Protein AF-A0A8B3KK63-F1 (afdb_monomer_lite)

Sequence (141 aa):
MNHQKYQRELMMKEKINDTEPGIKQIEREIERGCDNAKKYFWLFVVFFAAGLIVRNVMHDFFSAGIDSWKADPELNNFRYMWNTLMYVIPIMLYALATGFLAAASLSPLCEIIFGGVRIFLLKRRMRRENTLREGSNNASH

InterPro domains:
  IPR016386 Plasmid mobilisation, TrbF [NF010306] (1-140)
  IPR016386 Plasmid mobilisation, TrbF [PF27688] (12-138)
  IPR016386 Plasmid mobilisation, TrbF [PIRSF003271] (12-139)

Foldseek 3Di:
DDPVVVVLVVVLVVLCVVCVVVLVVLVVQLVVLLVVLVVLLVLLVVLLVVLVVLLVVLVVVCVVCVVVLVVDPVSPVVNVVSVVCSPVVSVVSNVSSVVSNCSSVCSNVVSCVVSVVVVVVSVVVSVVVSVVVVVVVVVVD

Structure (mmCIF, N/CA/C/O backbone):
data_AF-A0A8B3KK63-F1
#
_entry.id   AF-A0A8B3KK63-F1
#
loop_
_atom_site.group_PDB
_atom_site.id
_atom_site.type_symbol
_atom_site.label_atom_id
_atom_site.label_alt_id
_atom_site.label_comp_id
_atom_site.label_asym_id
_atom_site.label_entity_id
_atom_site.label_seq_id
_atom_site.pdbx_PDB_ins_code
_atom_site.Cartn_x
_atom_site.Cartn_y
_atom_site.Cartn_z
_atom_site.occupancy
_atom_site.B_iso_or_equiv
_atom_site.auth_seq_id
_atom_site.auth_comp_id
_atom_site.auth_asym_id
_atom_site.auth_atom_id
_atom_site.pdbx_PDB_model_num
ATOM 1 N N . MET A 1 1 ? -42.255 -14.067 42.668 1.00 59.31 1 MET A N 1
ATOM 2 C CA . MET A 1 1 ? -41.165 -13.313 42.004 1.00 59.31 1 MET A CA 1
ATOM 3 C C . MET A 1 1 ? -41.297 -11.846 42.403 1.00 59.31 1 MET A C 1
ATOM 5 O O . MET A 1 1 ? -42.387 -11.315 42.263 1.00 59.31 1 MET A O 1
ATOM 9 N N . ASN A 1 2 ? -40.263 -11.222 42.981 1.00 80.62 2 ASN A N 1
ATOM 10 C CA . ASN A 1 2 ? -40.333 -9.833 43.469 1.00 80.62 2 ASN A CA 1
ATOM 11 C C . ASN A 1 2 ? -40.519 -8.859 42.284 1.00 80.62 2 ASN A C 1
ATOM 13 O O . ASN A 1 2 ? -39.753 -8.932 41.321 1.00 80.62 2 ASN A O 1
ATOM 17 N N . HIS A 1 3 ? -41.502 -7.955 42.355 1.00 76.31 3 HIS A N 1
ATOM 18 C CA . HIS A 1 3 ? -41.805 -6.958 41.317 1.00 76.31 3 HIS A CA 1
ATOM 19 C C . HIS A 1 3 ? -40.559 -6.153 40.907 1.00 76.31 3 HIS A C 1
ATOM 21 O O . HIS A 1 3 ? -40.310 -5.933 39.725 1.00 76.31 3 HIS A O 1
ATOM 27 N N . GLN A 1 4 ? -39.691 -5.828 41.867 1.00 74.56 4 GLN A N 1
ATOM 28 C CA . GLN A 1 4 ? -38.437 -5.119 41.601 1.00 74.56 4 GLN A CA 1
ATOM 29 C C . GLN A 1 4 ? -37.403 -5.929 40.809 1.00 74.56 4 GLN A C 1
ATOM 31 O O . GLN A 1 4 ? -36.563 -5.362 40.108 1.00 74.56 4 GLN A O 1
ATOM 36 N N . LYS A 1 5 ? -37.434 -7.260 40.919 1.00 75.88 5 LYS A N 1
ATOM 37 C CA . LYS A 1 5 ? -36.572 -8.140 40.122 1.00 75.88 5 LYS A CA 1
ATOM 38 C C . LYS A 1 5 ? -37.050 -8.174 38.668 1.00 75.88 5 LYS A C 1
ATOM 40 O O . LYS A 1 5 ? -36.234 -8.089 37.760 1.00 75.88 5 LYS A O 1
ATOM 45 N N . TYR A 1 6 ? -38.366 -8.199 38.462 1.00 81.62 6 TYR A N 1
ATOM 46 C CA . TYR A 1 6 ? -38.969 -8.178 37.129 1.00 81.62 6 TYR A CA 1
ATOM 47 C C . TYR A 1 6 ? -38.699 -6.860 36.384 1.00 81.62 6 TYR A C 1
ATOM 49 O O . TYR A 1 6 ? -38.270 -6.875 35.233 1.00 81.62 6 TYR A O 1
ATOM 57 N N . GLN A 1 7 ? -38.835 -5.718 37.070 1.00 77.75 7 GLN A N 1
ATOM 58 C CA .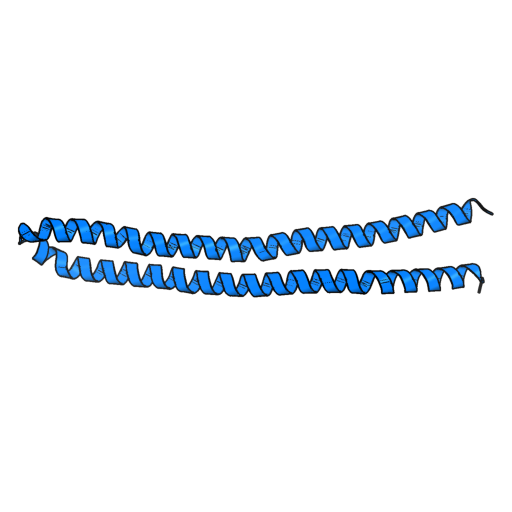 GLN A 1 7 ? -38.497 -4.405 36.502 1.00 77.75 7 GLN A CA 1
ATOM 59 C C . GLN A 1 7 ? -37.019 -4.313 36.081 1.00 77.75 7 GLN A C 1
ATOM 61 O O . GLN A 1 7 ? -36.693 -3.730 35.048 1.00 77.75 7 GLN A O 1
ATOM 66 N N . ARG A 1 8 ? -36.103 -4.930 36.84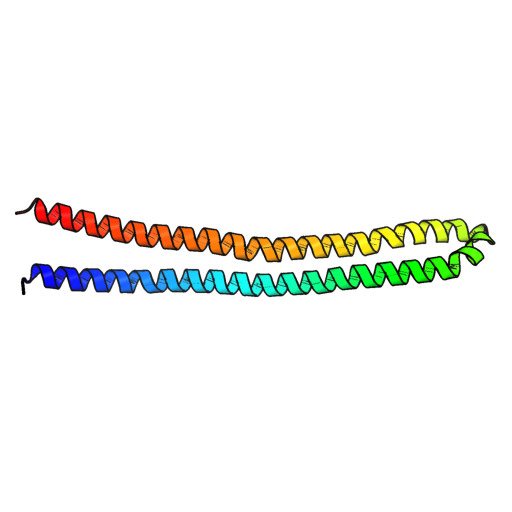3 1.00 76.00 8 ARG A N 1
ATOM 67 C CA . ARG A 1 8 ? -34.675 -4.987 36.489 1.00 76.00 8 ARG A CA 1
ATOM 68 C C . ARG A 1 8 ? -34.419 -5.756 35.197 1.00 76.00 8 ARG A C 1
ATOM 70 O O . ARG A 1 8 ? -33.658 -5.279 34.359 1.00 76.00 8 ARG A O 1
ATOM 77 N N . GLU A 1 9 ? -35.039 -6.921 35.037 1.00 81.06 9 GLU A N 1
ATOM 78 C CA . GLU A 1 9 ? -34.869 -7.746 33.836 1.00 81.06 9 GLU A CA 1
ATOM 79 C C . GLU A 1 9 ? -35.392 -7.040 32.577 1.00 81.06 9 GLU A C 1
ATOM 81 O O . GLU A 1 9 ? -34.731 -7.087 31.540 1.00 81.06 9 GLU A O 1
ATOM 86 N N . LEU A 1 10 ? -36.519 -6.327 32.674 1.00 83.31 10 LEU A N 1
ATOM 87 C CA . LEU A 1 10 ? -37.069 -5.532 31.570 1.00 83.31 10 LEU A CA 1
ATOM 88 C C . LEU A 1 10 ? -36.126 -4.405 31.136 1.00 83.31 10 LEU A C 1
ATOM 90 O O . LEU A 1 10 ? -35.765 -4.323 29.965 1.00 83.31 10 LEU A O 1
ATOM 94 N N . MET A 1 11 ? -35.651 -3.593 32.082 1.00 78.94 11 MET A N 1
ATOM 95 C CA . MET A 1 11 ? -34.766 -2.465 31.763 1.00 78.94 11 MET A CA 1
ATOM 96 C C . MET A 1 11 ? -33.390 -2.907 31.249 1.00 78.94 11 MET A C 1
ATOM 98 O O . MET A 1 11 ? -32.753 -2.194 30.476 1.00 78.94 11 MET A O 1
ATOM 102 N N . MET A 1 12 ? -32.902 -4.075 31.679 1.00 79.06 12 MET A N 1
ATOM 103 C CA . MET A 1 12 ? -31.650 -4.632 31.164 1.00 79.06 12 MET A CA 1
ATOM 104 C C . MET A 1 12 ? -31.816 -5.111 29.716 1.00 79.06 12 MET A C 1
ATOM 106 O O . MET A 1 12 ? -30.930 -4.873 28.897 1.00 79.06 12 MET A O 1
ATOM 110 N N . LYS A 1 13 ? -32.960 -5.728 29.388 1.00 80.56 13 LYS A N 1
ATOM 111 C CA . LYS A 1 13 ? -33.302 -6.120 28.013 1.00 80.56 13 LYS A CA 1
ATOM 112 C C . LYS A 1 13 ? -33.430 -4.910 27.089 1.00 80.56 13 LYS A C 1
ATOM 114 O O . LYS A 1 13 ? -32.879 -4.945 25.996 1.00 80.56 13 LYS A O 1
ATOM 119 N N . GLU A 1 14 ? -34.084 -3.841 27.538 1.00 79.44 14 GLU A N 1
ATOM 120 C CA . GLU A 1 14 ? -34.254 -2.601 26.768 1.00 79.44 14 GLU A CA 1
ATOM 121 C C . GLU A 1 14 ? -32.905 -1.952 26.414 1.00 79.44 14 GLU A C 1
ATOM 123 O O . GLU A 1 14 ? -32.632 -1.693 25.247 1.00 79.44 14 GLU A O 1
ATOM 128 N N . LYS A 1 15 ? -31.987 -1.820 27.383 1.00 75.62 15 LYS A N 1
ATOM 129 C CA . LYS A 1 15 ? -30.638 -1.274 27.133 1.00 75.62 15 LYS A CA 1
ATOM 130 C C . LYS A 1 15 ? -29.791 -2.092 26.167 1.00 75.62 15 LYS A C 1
ATOM 132 O O . LYS A 1 15 ? -29.007 -1.531 25.398 1.00 75.62 15 LYS A O 1
ATOM 137 N N . ILE A 1 16 ? -29.887 -3.419 26.256 1.00 79.12 16 ILE A N 1
ATOM 138 C CA . ILE A 1 16 ? -29.210 -4.313 25.314 1.00 79.12 16 ILE A CA 1
ATOM 139 C C . ILE A 1 16 ? -29.748 -4.043 23.907 1.00 79.12 16 ILE A C 1
ATOM 141 O O . ILE A 1 16 ? -28.945 -3.832 23.000 1.00 79.12 16 ILE A O 1
ATOM 145 N N . ASN A 1 17 ? -31.073 -3.948 23.769 1.00 79.50 17 ASN A N 1
ATOM 146 C CA . ASN A 1 17 ? -31.745 -3.639 22.509 1.00 79.50 17 ASN A CA 1
ATOM 147 C C . ASN A 1 17 ? -31.316 -2.279 21.932 1.00 79.50 17 ASN A C 1
ATOM 149 O O . ASN A 1 17 ? -31.079 -2.182 20.734 1.00 79.50 17 ASN A O 1
ATOM 153 N N . ASP A 1 18 ? -31.145 -1.255 22.774 1.00 81.19 18 ASP A N 1
ATOM 154 C CA . ASP A 1 18 ? -30.696 0.080 22.348 1.00 81.19 18 ASP A CA 1
ATOM 155 C C . ASP A 1 18 ? -29.217 0.122 21.936 1.00 81.19 18 ASP A C 1
ATOM 157 O O . ASP A 1 18 ? -28.818 0.908 21.075 1.00 81.19 18 ASP A O 1
ATOM 161 N N . THR A 1 19 ? -28.374 -0.723 22.535 1.00 78.94 19 THR A N 1
ATOM 162 C CA . THR A 1 19 ? -26.924 -0.730 22.259 1.00 78.94 19 THR A CA 1
ATOM 163 C C . THR A 1 19 ? -26.560 -1.626 21.068 1.00 78.94 19 THR A C 1
ATOM 165 O O . THR A 1 19 ? -25.579 -1.367 20.366 1.00 78.94 19 THR A O 1
ATOM 168 N N . GLU A 1 20 ? -27.354 -2.665 20.808 1.00 84.06 20 GLU A N 1
ATOM 169 C CA . GLU A 1 20 ? -27.203 -3.593 19.684 1.00 84.06 20 GLU A CA 1
ATOM 170 C C . GLU A 1 20 ? -27.093 -2.916 18.299 1.00 84.06 20 GLU A C 1
ATOM 172 O O . GLU A 1 20 ? -26.166 -3.260 17.557 1.00 84.06 20 GLU A O 1
ATOM 177 N N . PRO A 1 21 ? -27.936 -1.932 17.919 1.00 85.81 21 PRO A N 1
ATOM 178 C CA . PRO A 1 21 ? -27.805 -1.249 16.633 1.00 85.81 21 PRO A CA 1
ATOM 179 C C . PRO A 1 21 ? -26.486 -0.474 16.509 1.00 85.81 21 PRO A C 1
ATOM 181 O O . PRO A 1 21 ? -25.906 -0.443 15.424 1.00 85.81 21 PRO A O 1
ATOM 184 N N . GLY A 1 22 ? -25.967 0.086 17.608 1.00 83.00 22 GLY A N 1
ATOM 185 C CA . GLY A 1 22 ? -24.676 0.779 17.626 1.00 83.00 22 GLY A CA 1
ATOM 186 C C . GLY A 1 22 ? -23.486 -0.163 17.419 1.00 83.00 22 GLY A C 1
ATOM 187 O O . GLY A 1 22 ? -22.558 0.169 16.684 1.00 83.00 22 GLY A O 1
ATOM 188 N N . ILE A 1 23 ? -23.529 -1.364 18.006 1.00 83.94 23 ILE A N 1
ATOM 189 C CA . ILE A 1 23 ? -22.508 -2.403 17.781 1.00 83.94 23 ILE A CA 1
ATOM 190 C C . ILE A 1 23 ? -22.568 -2.899 16.331 1.00 83.94 23 ILE A C 1
ATOM 192 O O . ILE A 1 23 ? -21.540 -2.926 15.659 1.00 83.94 23 ILE A O 1
ATOM 196 N N . LYS A 1 24 ? -23.772 -3.183 15.813 1.00 87.31 24 LYS A N 1
ATOM 197 C CA . LYS A 1 24 ? -23.975 -3.588 14.411 1.00 87.31 24 LYS A CA 1
ATOM 198 C C . LYS A 1 24 ? -23.482 -2.535 13.418 1.00 87.31 24 LYS A C 1
ATOM 200 O O . LYS A 1 24 ? -23.001 -2.881 12.345 1.00 87.31 24 LYS A O 1
ATOM 205 N N . GLN A 1 25 ? -23.608 -1.247 13.739 1.00 86.75 25 GLN A N 1
ATOM 206 C CA . GLN A 1 25 ? -23.074 -0.183 12.892 1.00 86.75 25 GLN A CA 1
ATOM 207 C C . GLN A 1 25 ? -21.541 -0.206 12.847 1.00 86.75 25 GLN A C 1
ATOM 209 O O . GLN A 1 25 ? -20.977 -0.089 11.763 1.00 86.75 25 GLN A O 1
ATOM 214 N N . ILE A 1 26 ? -20.880 -0.397 13.992 1.00 85.06 26 ILE A N 1
ATOM 215 C CA . ILE A 1 26 ? -19.414 -0.494 14.069 1.00 85.06 26 ILE A CA 1
ATOM 216 C C . ILE A 1 26 ? -18.911 -1.725 13.304 1.00 85.06 26 ILE A C 1
ATOM 218 O O . ILE A 1 26 ? -17.932 -1.624 12.573 1.00 85.06 26 ILE A O 1
ATOM 222 N N . GLU A 1 27 ? -19.592 -2.868 13.414 1.00 85.75 27 GLU A N 1
ATOM 223 C CA . GLU A 1 27 ? -19.249 -4.072 12.641 1.00 85.75 27 GLU A CA 1
ATOM 224 C C . GLU A 1 27 ? -19.331 -3.823 11.130 1.00 85.75 27 GLU A C 1
ATOM 226 O O . GLU A 1 27 ? -18.401 -4.164 10.403 1.00 85.75 27 GLU A O 1
ATOM 231 N N . ARG A 1 28 ? -20.390 -3.150 10.657 1.00 87.06 28 ARG A N 1
ATOM 232 C CA . ARG A 1 28 ? -20.512 -2.764 9.239 1.00 87.06 28 ARG A CA 1
ATOM 233 C C . ARG A 1 28 ? -19.443 -1.768 8.798 1.00 87.06 28 ARG A C 1
ATOM 235 O O . ARG A 1 28 ? -19.048 -1.795 7.638 1.00 87.06 28 ARG A O 1
ATOM 242 N N . GLU A 1 29 ? -19.026 -0.849 9.671 1.00 85.81 29 GLU A N 1
ATOM 243 C CA . GLU A 1 29 ? -17.913 0.065 9.384 1.00 85.81 29 GLU A CA 1
ATOM 244 C C . GLU A 1 29 ? -16.634 -0.744 9.136 1.00 85.81 29 GLU A C 1
ATOM 246 O O . GLU A 1 29 ? -16.084 -0.637 8.045 1.00 85.81 29 GLU A O 1
ATOM 251 N N . ILE A 1 30 ? -16.277 -1.648 10.058 1.00 84.56 30 ILE A N 1
ATOM 252 C CA . ILE A 1 30 ? -15.106 -2.538 9.942 1.00 84.56 30 ILE A CA 1
ATOM 253 C C . ILE A 1 30 ? -15.164 -3.395 8.670 1.00 84.56 30 ILE A C 1
ATOM 255 O O . ILE A 1 30 ? -14.158 -3.569 7.979 1.00 84.56 30 ILE A O 1
ATOM 259 N N . GLU A 1 31 ? -16.332 -3.953 8.348 1.00 86.31 31 GLU A N 1
ATOM 260 C CA . GLU A 1 31 ? -16.517 -4.778 7.153 1.00 86.31 31 GLU A CA 1
ATOM 261 C C . GLU A 1 31 ? -16.272 -3.970 5.870 1.00 86.31 31 GLU A C 1
ATOM 263 O O . GLU A 1 31 ? -15.521 -4.406 4.994 1.00 86.31 31 GLU A O 1
ATOM 268 N N . ARG A 1 32 ? -16.801 -2.739 5.796 1.00 84.56 32 ARG A N 1
ATOM 269 C CA . ARG A 1 32 ? -16.536 -1.825 4.672 1.00 84.56 32 ARG A CA 1
ATOM 270 C C . ARG A 1 32 ? -15.059 -1.464 4.558 1.00 84.56 32 ARG A C 1
ATOM 272 O O . ARG A 1 32 ? -14.547 -1.413 3.437 1.00 84.56 32 ARG A O 1
ATOM 279 N N . GLY A 1 33 ? -14.366 -1.212 5.668 1.00 85.31 33 GLY A N 1
ATOM 280 C CA . GLY A 1 33 ? -12.927 -0.960 5.638 1.00 85.31 33 GLY A CA 1
ATOM 281 C C . GLY A 1 33 ? -12.135 -2.160 5.155 1.00 85.31 33 GLY A C 1
ATOM 282 O O . GLY A 1 33 ? -11.221 -2.002 4.348 1.00 85.31 33 GLY A O 1
ATOM 283 N N . CYS A 1 34 ? -12.519 -3.367 5.571 1.00 85.44 34 CYS A N 1
ATOM 284 C CA . CYS A 1 34 ? -11.896 -4.609 5.121 1.00 85.44 34 CYS A CA 1
ATOM 285 C C . CYS A 1 34 ? -12.111 -4.845 3.615 1.00 85.44 34 CYS A C 1
ATOM 287 O O . CYS A 1 34 ? -11.187 -5.238 2.898 1.00 85.44 34 CYS A O 1
ATOM 289 N N . ASP A 1 35 ? -13.292 -4.529 3.088 1.00 89.31 35 ASP A N 1
ATOM 290 C CA . ASP A 1 35 ? -13.550 -4.614 1.649 1.00 89.31 35 ASP A CA 1
ATOM 291 C C . ASP A 1 35 ? -12.791 -3.555 0.844 1.00 89.31 35 ASP A C 1
ATOM 293 O O . ASP A 1 35 ? -12.272 -3.844 -0.238 1.00 89.31 35 ASP A O 1
ATOM 297 N N . ASN A 1 36 ? -12.649 -2.341 1.375 1.00 88.12 36 ASN A N 1
ATOM 298 C CA . ASN A 1 36 ? -11.791 -1.325 0.769 1.00 88.12 36 ASN A CA 1
ATOM 299 C C . ASN A 1 36 ? -10.310 -1.728 0.824 1.00 88.12 36 ASN A C 1
ATOM 301 O O . ASN A 1 36 ? -9.590 -1.545 -0.157 1.00 88.12 36 ASN A O 1
ATOM 305 N N . ALA A 1 37 ? -9.868 -2.353 1.915 1.00 90.81 37 ALA A N 1
ATOM 306 C CA . ALA A 1 37 ? -8.522 -2.893 2.058 1.00 90.81 37 ALA A CA 1
ATOM 307 C C . ALA A 1 37 ? -8.207 -3.931 0.975 1.00 90.81 37 ALA A C 1
ATOM 309 O O . ALA A 1 37 ? -7.157 -3.857 0.340 1.00 90.81 37 ALA A O 1
ATOM 310 N N . LYS A 1 38 ? -9.146 -4.844 0.690 1.00 91.88 38 LYS A N 1
ATOM 311 C CA . LYS A 1 38 ? -9.015 -5.809 -0.415 1.00 91.88 38 LYS A CA 1
ATOM 312 C C . LYS A 1 38 ? -8.862 -5.114 -1.770 1.00 91.88 38 LYS A C 1
ATOM 314 O O . LYS A 1 38 ? -8.040 -5.543 -2.575 1.00 91.88 38 LYS A O 1
ATOM 319 N N . LYS A 1 39 ? -9.614 -4.037 -2.034 1.00 93.31 39 LYS A N 1
ATOM 320 C CA . LYS A 1 39 ? -9.476 -3.260 -3.283 1.00 93.31 39 LYS A CA 1
ATOM 321 C C . LYS A 1 39 ? -8.086 -2.636 -3.400 1.00 93.31 39 LYS A C 1
ATOM 323 O O . LYS A 1 39 ? -7.446 -2.777 -4.439 1.00 93.31 39 LYS A O 1
ATOM 328 N N . TYR A 1 40 ? -7.597 -1.997 -2.337 1.00 94.25 40 TYR A N 1
ATOM 329 C CA . TYR A 1 40 ? -6.245 -1.433 -2.315 1.00 94.25 40 TYR A CA 1
ATOM 330 C C . TYR A 1 40 ? -5.168 -2.511 -2.451 1.00 94.25 40 TYR A C 1
ATOM 332 O O . TYR A 1 40 ? -4.184 -2.300 -3.153 1.00 94.25 40 TYR A O 1
ATOM 340 N N . PHE A 1 41 ? -5.372 -3.692 -1.867 1.00 93.81 41 PHE A N 1
ATOM 341 C CA . PHE A 1 41 ? -4.461 -4.819 -2.035 1.00 93.81 41 PHE A CA 1
ATOM 342 C C . PHE A 1 41 ? -4.382 -5.279 -3.497 1.00 93.81 41 PHE A C 1
ATOM 344 O O . PHE A 1 41 ? -3.291 -5.490 -4.019 1.00 93.81 41 PHE A O 1
ATOM 351 N N . TRP A 1 42 ? -5.516 -5.367 -4.196 1.00 97.06 42 TRP A N 1
ATOM 352 C CA . TRP A 1 42 ? -5.514 -5.678 -5.627 1.00 97.06 42 TRP A CA 1
ATOM 353 C C . TRP A 1 42 ? -4.818 -4.604 -6.463 1.00 97.06 42 TRP A C 1
ATOM 355 O O . TRP A 1 42 ? -4.058 -4.946 -7.366 1.00 97.06 42 TRP A O 1
ATOM 365 N N . LEU A 1 43 ? -5.006 -3.320 -6.139 1.00 96.31 43 LEU A N 1
ATOM 366 C CA . LEU A 1 43 ? -4.252 -2.239 -6.781 1.00 96.31 43 LEU A CA 1
ATOM 367 C C . LEU A 1 43 ? -2.747 -2.408 -6.549 1.00 96.31 43 LEU A C 1
ATOM 369 O O . LEU A 1 43 ? -1.980 -2.339 -7.507 1.00 96.31 43 LEU A O 1
ATOM 373 N N . PHE A 1 44 ? -2.322 -2.717 -5.320 1.00 97.12 44 PHE A N 1
ATOM 374 C CA . PHE A 1 44 ? -0.929 -3.057 -5.026 1.00 97.12 44 PHE A CA 1
ATOM 375 C C . PHE A 1 44 ? -0.413 -4.179 -5.938 1.00 97.12 44 PHE A C 1
ATOM 377 O O . PHE A 1 44 ? 0.621 -3.995 -6.577 1.00 97.12 44 PHE A O 1
ATOM 384 N N . VAL A 1 45 ? -1.140 -5.297 -6.051 1.00 97.50 45 VAL A N 1
ATOM 385 C CA . VAL A 1 45 ? -0.741 -6.435 -6.897 1.00 97.50 45 VAL A CA 1
ATOM 386 C C . VAL A 1 45 ? -0.570 -6.006 -8.355 1.00 97.50 45 VAL A C 1
ATOM 388 O O . VAL A 1 45 ? 0.440 -6.342 -8.971 1.00 97.50 45 VAL A O 1
ATOM 391 N N . VAL A 1 46 ? -1.514 -5.230 -8.896 1.00 98.00 46 VAL A N 1
ATOM 392 C CA . VAL A 1 46 ? -1.459 -4.741 -10.282 1.00 98.00 46 VAL A CA 1
ATOM 393 C C . VAL A 1 46 ? -0.233 -3.856 -10.511 1.00 98.00 46 VAL A C 1
ATOM 395 O O . VAL A 1 46 ? 0.533 -4.110 -11.440 1.00 98.00 46 VAL A O 1
ATOM 398 N N . PHE A 1 47 ? -0.005 -2.849 -9.664 1.00 97.00 47 PHE A N 1
ATOM 399 C CA . PHE A 1 47 ? 1.136 -1.938 -9.818 1.00 97.00 47 PHE A CA 1
ATOM 400 C C . PHE A 1 47 ? 2.477 -2.639 -9.593 1.00 97.00 47 PHE A C 1
ATOM 402 O O . PHE A 1 47 ? 3.442 -2.368 -10.307 1.00 97.00 47 PHE A O 1
ATOM 409 N N . PHE A 1 48 ? 2.540 -3.570 -8.642 1.00 97.25 48 PHE A N 1
ATOM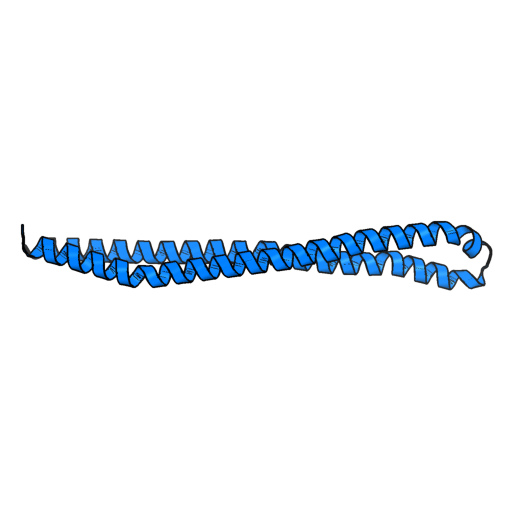 410 C CA . PHE A 1 48 ? 3.741 -4.351 -8.372 1.00 97.25 48 PHE A CA 1
ATOM 411 C C . PHE A 1 48 ? 4.095 -5.271 -9.547 1.00 97.25 48 PHE A C 1
ATOM 413 O O . PHE A 1 48 ? 5.234 -5.261 -10.016 1.00 97.25 48 PHE A O 1
ATOM 420 N N . ALA A 1 49 ? 3.114 -6.013 -10.071 1.00 97.19 49 ALA A N 1
ATOM 421 C CA . ALA A 1 49 ? 3.301 -6.868 -11.238 1.00 97.19 49 ALA A CA 1
ATOM 422 C C . ALA A 1 49 ? 3.688 -6.048 -12.478 1.00 97.19 49 ALA A C 1
ATOM 424 O O . ALA A 1 49 ? 4.627 -6.413 -13.182 1.00 97.19 49 ALA A O 1
ATOM 425 N N . ALA A 1 50 ? 3.031 -4.907 -12.708 1.00 96.94 50 ALA A N 1
ATOM 426 C CA . ALA A 1 50 ? 3.395 -3.990 -13.784 1.00 96.94 50 ALA A CA 1
ATOM 427 C C . ALA A 1 50 ? 4.841 -3.486 -13.637 1.00 96.94 50 ALA A C 1
ATOM 429 O O . ALA A 1 50 ? 5.586 -3.495 -14.614 1.00 96.94 50 ALA A O 1
ATOM 430 N N . GLY A 1 51 ? 5.268 -3.113 -12.425 1.00 95.75 51 GLY A N 1
ATOM 431 C CA . GLY A 1 51 ? 6.645 -2.701 -12.141 1.00 95.75 51 GLY A CA 1
ATOM 432 C C . GLY A 1 51 ? 7.673 -3.784 -12.471 1.00 95.75 51 GLY A C 1
ATOM 433 O O . GLY A 1 51 ? 8.690 -3.489 -13.102 1.00 95.75 51 GLY A O 1
ATOM 434 N N . LEU A 1 52 ? 7.384 -5.042 -12.119 1.00 95.56 52 LEU A N 1
ATOM 435 C CA . LEU A 1 52 ? 8.236 -6.190 -12.444 1.00 95.56 52 LEU A CA 1
ATOM 436 C C . LEU A 1 52 ? 8.321 -6.434 -13.953 1.00 95.56 52 LEU A C 1
ATOM 438 O O . LEU A 1 52 ? 9.422 -6.578 -14.486 1.00 95.56 52 LEU A O 1
ATOM 442 N N . ILE A 1 53 ? 7.175 -6.452 -14.639 1.00 95.88 53 ILE A N 1
ATOM 443 C CA . ILE A 1 53 ? 7.105 -6.680 -16.088 1.00 95.88 53 ILE A CA 1
ATOM 444 C C . ILE A 1 53 ? 7.864 -5.579 -16.823 1.00 95.88 53 ILE A C 1
ATOM 446 O O . ILE A 1 53 ? 8.756 -5.881 -17.609 1.00 95.88 53 ILE A O 1
ATOM 450 N N . VAL A 1 54 ? 7.562 -4.309 -16.537 1.00 95.06 54 VAL A N 1
ATOM 451 C CA . VAL A 1 54 ? 8.213 -3.166 -17.190 1.00 95.06 54 VAL A CA 1
ATOM 452 C C . VAL A 1 54 ? 9.717 -3.197 -16.950 1.00 95.06 54 VAL A C 1
ATOM 454 O O . VAL A 1 54 ? 10.478 -3.046 -17.900 1.00 95.06 54 VAL A O 1
ATOM 457 N N . ARG A 1 55 ? 10.165 -3.451 -15.715 1.00 94.00 55 ARG A N 1
ATOM 458 C CA . ARG A 1 55 ? 11.596 -3.542 -15.405 1.00 94.00 55 ARG A CA 1
ATOM 459 C C . ARG A 1 55 ? 12.297 -4.617 -16.231 1.00 94.00 55 ARG A C 1
ATOM 461 O O . ARG A 1 55 ? 13.350 -4.335 -16.794 1.00 94.00 55 ARG A O 1
ATOM 468 N N . ASN A 1 56 ? 11.733 -5.821 -16.290 1.00 92.56 56 ASN A N 1
ATOM 469 C CA . ASN A 1 56 ? 12.347 -6.938 -17.007 1.00 92.56 56 ASN A CA 1
ATOM 470 C C . ASN A 1 56 ? 12.352 -6.685 -18.516 1.00 92.56 56 ASN A C 1
ATOM 472 O O . ASN A 1 56 ? 13.400 -6.772 -19.142 1.00 92.56 56 ASN A O 1
ATOM 476 N N . VAL A 1 57 ? 11.221 -6.247 -19.076 1.00 91.31 57 VAL A N 1
ATOM 477 C CA . VAL A 1 57 ? 11.111 -5.909 -20.499 1.00 91.31 57 VAL A CA 1
ATOM 478 C C . VAL A 1 57 ? 12.108 -4.809 -20.875 1.00 91.31 57 VAL A C 1
ATOM 480 O O . VAL A 1 57 ? 12.868 -4.967 -21.826 1.00 91.31 57 VAL A O 1
ATOM 483 N N . MET A 1 58 ? 12.169 -3.709 -20.116 1.00 90.31 58 MET A N 1
ATOM 484 C CA . MET A 1 58 ? 13.112 -2.617 -20.389 1.00 90.31 58 MET A CA 1
ATOM 485 C C . MET A 1 58 ? 14.574 -3.061 -20.291 1.00 90.31 58 MET A C 1
ATOM 487 O O . MET A 1 58 ? 15.400 -2.590 -21.075 1.00 90.31 58 MET A O 1
ATOM 491 N N . HIS A 1 59 ? 14.888 -3.952 -19.348 1.00 89.62 59 HIS A N 1
ATOM 492 C CA . HIS A 1 59 ? 16.224 -4.511 -19.188 1.00 89.62 59 HIS A CA 1
ATOM 493 C C . HIS A 1 59 ? 16.609 -5.410 -20.370 1.00 89.62 59 HIS A C 1
ATOM 495 O O . HIS A 1 59 ? 17.704 -5.266 -20.910 1.00 89.62 59 HIS A O 1
ATOM 501 N N . ASP A 1 60 ? 15.704 -6.279 -20.822 1.00 89.69 60 ASP A N 1
ATOM 502 C CA . ASP A 1 60 ? 15.943 -7.183 -21.950 1.00 89.69 60 ASP A CA 1
ATOM 503 C C . ASP A 1 60 ? 16.137 -6.405 -23.260 1.00 89.69 60 ASP A C 1
ATOM 505 O O . ASP A 1 60 ? 17.097 -6.647 -23.995 1.00 89.69 60 ASP A O 1
ATOM 509 N N . PHE A 1 61 ? 15.295 -5.395 -23.518 1.00 85.56 61 PHE A N 1
ATOM 510 C CA . PHE A 1 61 ? 15.452 -4.498 -24.669 1.00 85.56 61 PHE A CA 1
ATOM 511 C C . PHE A 1 61 ? 16.772 -3.723 -24.629 1.00 85.56 61 PHE A C 1
ATOM 513 O O . PHE A 1 61 ? 17.458 -3.623 -25.648 1.00 85.56 61 PHE A O 1
ATOM 520 N N . PHE A 1 62 ? 17.145 -3.188 -23.462 1.00 83.56 62 PHE A N 1
ATOM 521 C CA . PHE A 1 62 ? 18.424 -2.500 -23.304 1.00 83.56 62 PHE A CA 1
ATOM 522 C C . PHE A 1 62 ? 19.595 -3.441 -23.581 1.00 83.56 62 PHE A C 1
ATOM 524 O O . PHE A 1 62 ? 20.494 -3.097 -24.344 1.00 83.56 62 PHE A O 1
ATOM 531 N N . SER A 1 63 ? 19.561 -4.645 -23.007 1.00 85.75 63 SER A N 1
ATOM 532 C CA . SER A 1 63 ? 20.616 -5.642 -23.169 1.00 85.75 63 SER A CA 1
ATOM 533 C C . SER A 1 63 ? 20.780 -6.092 -24.621 1.00 85.75 63 SER A C 1
ATOM 535 O O . SER A 1 63 ? 21.903 -6.354 -25.036 1.00 85.75 63 SER A O 1
ATOM 537 N N . ALA A 1 64 ? 19.699 -6.167 -25.400 1.00 86.31 64 ALA A N 1
ATOM 538 C CA . ALA A 1 64 ? 19.765 -6.537 -26.813 1.00 86.31 64 ALA A CA 1
ATOM 539 C C . ALA A 1 64 ? 20.334 -5.414 -27.705 1.00 86.31 64 ALA A C 1
ATOM 541 O O . ALA A 1 64 ? 20.986 -5.693 -28.708 1.00 86.31 64 ALA A O 1
ATOM 542 N N . GLY A 1 65 ? 20.092 -4.145 -27.356 1.00 83.00 65 GLY A N 1
ATOM 543 C CA . GLY A 1 65 ? 20.514 -2.985 -28.153 1.00 83.00 65 GLY A CA 1
ATOM 544 C C . GLY A 1 65 ? 21.881 -2.401 -27.782 1.00 83.00 65 GLY A C 1
ATOM 545 O O . GLY A 1 65 ? 22.484 -1.688 -28.586 1.00 83.00 65 GLY A O 1
ATOM 546 N N . ILE A 1 66 ? 22.392 -2.693 -26.579 1.00 82.94 66 ILE A N 1
ATOM 547 C CA . ILE A 1 66 ? 23.528 -1.973 -25.984 1.00 82.94 66 ILE A CA 1
ATOM 548 C C . ILE A 1 66 ? 24.818 -2.041 -26.806 1.00 82.94 66 ILE A C 1
ATOM 550 O O . ILE A 1 66 ? 25.554 -1.054 -26.858 1.00 82.94 66 ILE A O 1
ATOM 554 N N . ASP A 1 67 ? 25.090 -3.172 -27.454 1.00 83.06 67 ASP A N 1
ATOM 555 C CA . ASP A 1 67 ? 26.311 -3.359 -28.241 1.00 83.06 67 ASP A CA 1
ATOM 556 C C . ASP A 1 67 ? 26.261 -2.551 -29.541 1.00 83.06 67 ASP A C 1
ATOM 558 O O . ASP A 1 67 ? 27.240 -1.895 -29.899 1.00 83.06 67 ASP A O 1
ATOM 562 N N . SER A 1 68 ? 25.089 -2.483 -30.182 1.00 81.31 68 SER A N 1
ATOM 563 C CA . SER A 1 68 ? 24.865 -1.628 -31.352 1.00 81.31 68 SER A CA 1
ATOM 564 C C . SER A 1 68 ? 24.946 -0.144 -30.994 1.00 81.31 68 SER A C 1
ATOM 566 O O . SER A 1 68 ? 25.509 0.636 -31.755 1.00 81.31 68 SER A O 1
ATOM 568 N N . TRP A 1 69 ? 24.411 0.265 -29.841 1.00 81.44 69 TRP A N 1
ATOM 569 C CA . TRP A 1 69 ? 24.410 1.675 -29.429 1.00 81.44 69 TRP A CA 1
ATOM 570 C C . TRP A 1 69 ? 25.767 2.150 -28.908 1.00 81.44 69 TRP A C 1
ATOM 572 O O . TRP A 1 69 ? 26.038 3.343 -28.896 1.00 81.44 69 TRP A O 1
ATOM 582 N N . LYS A 1 70 ? 26.631 1.236 -28.452 1.00 80.31 70 LYS A N 1
ATOM 583 C CA . LYS A 1 70 ? 28.020 1.549 -28.085 1.00 80.31 70 LYS A CA 1
ATOM 584 C C . LYS A 1 70 ? 28.891 1.865 -29.298 1.00 80.31 70 LYS A C 1
ATOM 586 O O . LYS A 1 70 ? 29.849 2.617 -29.145 1.00 80.31 70 LYS A O 1
ATOM 591 N N . ALA A 1 71 ? 28.586 1.270 -30.449 1.00 84.62 71 ALA A N 1
ATOM 592 C CA . ALA A 1 71 ? 29.351 1.454 -31.676 1.00 84.62 71 ALA A CA 1
ATOM 593 C C . ALA A 1 71 ? 29.123 2.831 -32.320 1.00 84.62 71 ALA A C 1
ATOM 595 O O . ALA A 1 71 ? 29.978 3.291 -33.073 1.00 84.62 71 ALA A O 1
ATOM 596 N N . ASP A 1 72 ? 28.008 3.493 -31.995 1.00 85.50 72 ASP A N 1
ATOM 597 C CA . ASP A 1 72 ? 27.643 4.793 -32.550 1.00 85.50 72 ASP A CA 1
ATOM 598 C C . ASP A 1 72 ? 27.678 5.901 -31.473 1.00 85.50 72 ASP A C 1
ATOM 600 O O . ASP A 1 72 ? 26.857 5.901 -30.546 1.00 85.50 72 ASP A O 1
ATOM 604 N N . PRO A 1 73 ? 28.614 6.864 -31.558 1.00 81.50 73 PRO A N 1
ATOM 605 C CA . PRO A 1 73 ? 28.711 7.960 -30.600 1.00 81.50 73 PRO A CA 1
ATOM 606 C C . PRO A 1 73 ? 27.487 8.895 -30.600 1.00 81.50 73 PRO A C 1
ATOM 608 O O . PRO A 1 73 ? 27.239 9.534 -29.573 1.00 81.50 73 PRO A O 1
ATOM 611 N N . GLU A 1 74 ? 26.683 8.949 -31.670 1.00 85.62 74 GLU A N 1
ATOM 612 C CA . GLU A 1 74 ? 25.453 9.759 -31.710 1.00 85.62 74 GLU A CA 1
ATOM 613 C C . GLU A 1 74 ? 24.346 9.185 -30.804 1.00 85.62 74 GLU A C 1
ATOM 615 O O . GLU A 1 74 ? 23.523 9.926 -30.257 1.00 85.62 74 GLU A O 1
ATOM 620 N N . LEU A 1 75 ? 24.375 7.874 -30.534 1.00 84.94 75 LEU A N 1
ATOM 621 C CA . LEU A 1 75 ? 23.408 7.178 -29.675 1.00 84.94 75 LEU A CA 1
ATOM 622 C C . LEU A 1 75 ? 23.729 7.273 -28.175 1.00 84.94 75 LEU A C 1
ATOM 624 O O . LEU A 1 75 ? 22.973 6.773 -27.335 1.00 84.94 75 LEU A O 1
ATOM 628 N N . ASN A 1 76 ? 24.811 7.955 -27.793 1.00 85.50 76 ASN A N 1
ATOM 629 C CA . ASN A 1 76 ? 25.217 8.058 -26.393 1.00 85.50 76 ASN A CA 1
ATOM 630 C C . ASN A 1 76 ? 24.165 8.787 -25.529 1.00 85.50 76 ASN A C 1
ATOM 632 O O . ASN A 1 76 ? 23.855 8.346 -24.421 1.00 85.50 76 ASN A O 1
ATOM 636 N N . ASN A 1 77 ? 23.544 9.848 -26.061 1.00 86.62 77 ASN A N 1
ATOM 637 C CA . ASN A 1 77 ? 22.451 10.561 -25.386 1.00 86.62 77 ASN A CA 1
ATOM 638 C C . ASN A 1 77 ? 21.217 9.668 -25.192 1.00 86.62 77 ASN A C 1
ATOM 640 O O . ASN A 1 77 ? 20.614 9.667 -24.116 1.00 86.62 77 ASN A O 1
ATOM 644 N N . PHE A 1 78 ? 20.878 8.862 -26.202 1.00 85.00 78 PHE A N 1
ATOM 645 C CA . PHE A 1 78 ? 19.778 7.902 -26.122 1.00 85.00 78 PHE A CA 1
ATOM 646 C C . PHE A 1 78 ? 20.035 6.850 -25.035 1.00 85.00 78 PHE A C 1
ATOM 648 O O . PHE A 1 78 ? 19.147 6.554 -24.237 1.00 85.00 78 PHE A O 1
ATOM 655 N N . ARG A 1 79 ? 21.274 6.354 -24.927 1.00 86.00 79 ARG A N 1
ATOM 656 C CA . ARG A 1 79 ? 21.682 5.405 -23.884 1.00 86.00 79 ARG A CA 1
ATOM 657 C C . ARG A 1 79 ? 21.524 5.974 -22.475 1.00 86.00 79 ARG A C 1
ATOM 659 O O . ARG A 1 79 ? 20.992 5.282 -21.609 1.00 86.00 79 ARG A O 1
ATOM 666 N N . TYR A 1 80 ? 21.966 7.210 -22.234 1.00 86.56 80 TYR A N 1
ATOM 667 C CA . TYR A 1 80 ? 21.801 7.855 -20.925 1.00 86.56 80 TYR A CA 1
ATOM 668 C C . TYR A 1 80 ? 20.327 8.046 -20.567 1.00 86.56 80 TYR A C 1
ATOM 670 O O . TYR A 1 80 ? 19.916 7.683 -19.466 1.00 86.56 80 TYR A O 1
ATOM 678 N N . MET A 1 81 ? 19.528 8.545 -21.512 1.00 90.12 81 MET A N 1
ATOM 679 C CA . MET A 1 81 ? 18.086 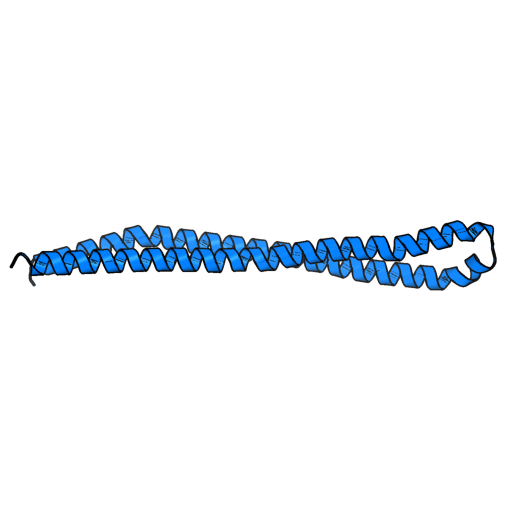8.707 -21.339 1.00 90.12 81 MET A CA 1
ATOM 680 C C . MET A 1 81 ? 17.412 7.367 -21.006 1.00 90.12 81 MET A C 1
ATOM 682 O O . MET A 1 81 ? 16.674 7.278 -20.024 1.00 90.12 81 MET A O 1
ATOM 686 N N . TRP A 1 82 ? 17.696 6.315 -21.780 1.00 88.44 82 TRP A N 1
ATOM 687 C CA . TRP A 1 82 ? 17.121 4.986 -21.566 1.00 88.44 82 TRP A CA 1
ATOM 688 C C . TRP A 1 82 ? 17.522 4.394 -20.215 1.00 88.44 82 TRP A C 1
ATOM 690 O O . TRP A 1 82 ? 16.671 3.865 -19.502 1.00 88.44 82 TRP A O 1
ATOM 700 N N . ASN A 1 83 ? 18.795 4.534 -19.832 1.00 87.19 83 ASN A N 1
ATOM 701 C CA . ASN A 1 83 ? 19.284 4.103 -18.527 1.00 87.19 83 ASN A CA 1
ATOM 702 C C . ASN A 1 83 ? 18.495 4.784 -17.398 1.00 87.19 83 ASN A C 1
ATOM 704 O O . ASN A 1 83 ? 18.022 4.107 -16.492 1.00 87.19 83 ASN A O 1
ATOM 708 N N . THR A 1 84 ? 18.261 6.098 -17.476 1.00 90.19 84 THR A N 1
ATOM 709 C CA . THR A 1 84 ? 17.431 6.817 -16.496 1.00 90.19 84 THR A CA 1
ATOM 710 C C . THR A 1 84 ? 15.985 6.313 -16.481 1.00 90.19 84 THR A C 1
ATOM 712 O O . THR A 1 84 ? 15.455 6.011 -15.411 1.00 90.19 84 THR A O 1
ATOM 715 N N . LEU A 1 85 ? 15.345 6.174 -17.645 1.00 90.19 85 LEU A N 1
ATOM 716 C CA . LEU A 1 85 ? 13.963 5.691 -17.761 1.0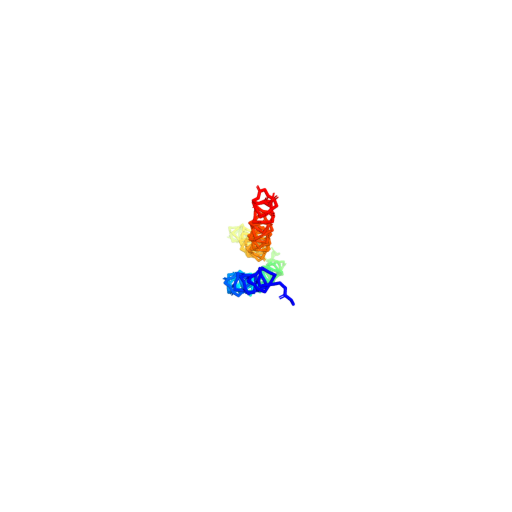0 90.19 85 LEU A CA 1
ATOM 717 C C . LEU A 1 85 ? 13.781 4.279 -17.187 1.00 90.19 85 LEU A C 1
ATOM 719 O O . LEU A 1 85 ? 12.785 4.033 -16.504 1.00 90.19 85 LEU A O 1
ATOM 723 N N . MET A 1 86 ? 14.753 3.384 -17.404 1.00 90.75 86 MET A N 1
ATOM 724 C CA . MET A 1 86 ? 14.739 2.004 -16.899 1.00 90.75 86 MET A CA 1
ATOM 725 C C . MET A 1 86 ? 14.659 1.934 -15.373 1.00 90.75 86 MET A C 1
ATOM 727 O O . MET A 1 86 ? 14.080 0.995 -14.834 1.00 90.75 86 MET A O 1
ATOM 731 N N . TYR A 1 87 ? 15.211 2.918 -14.663 1.00 88.62 87 TYR A N 1
ATOM 732 C CA . TYR A 1 87 ? 15.085 2.996 -13.209 1.00 88.62 87 TYR A CA 1
ATOM 733 C C . TYR A 1 87 ? 13.844 3.779 -12.791 1.00 88.62 87 TYR A C 1
ATOM 735 O O . TYR A 1 87 ? 13.087 3.318 -11.938 1.00 88.62 87 TYR A O 1
ATOM 743 N N . VAL A 1 88 ? 13.603 4.943 -13.397 1.00 94.81 88 VAL A N 1
ATOM 744 C CA . VAL A 1 88 ? 12.549 5.866 -12.955 1.00 94.81 88 VAL A CA 1
ATOM 745 C C . VAL A 1 88 ? 11.153 5.257 -13.112 1.00 94.81 88 VAL A C 1
ATOM 747 O O . VAL A 1 88 ? 10.364 5.329 -12.170 1.00 94.81 88 VAL A O 1
ATOM 750 N N . ILE A 1 89 ? 10.842 4.612 -14.243 1.00 93.19 89 ILE A N 1
ATOM 751 C CA . ILE A 1 89 ? 9.496 4.061 -14.477 1.00 93.19 89 ILE A CA 1
ATOM 752 C C . ILE A 1 89 ? 9.163 2.940 -13.474 1.00 93.19 89 ILE A C 1
ATOM 754 O O . ILE A 1 89 ? 8.140 3.054 -12.791 1.00 93.19 89 ILE A O 1
ATOM 758 N N . PRO A 1 90 ? 9.996 1.892 -13.299 1.00 93.44 90 PRO A N 1
ATOM 759 C CA . PRO A 1 90 ? 9.706 0.852 -12.315 1.00 93.44 90 PRO A CA 1
ATOM 760 C C . PRO A 1 90 ? 9.675 1.372 -10.879 1.00 93.44 90 PRO A C 1
ATOM 762 O O . PRO A 1 90 ? 8.823 0.946 -10.105 1.00 93.44 90 PRO A O 1
ATOM 765 N N . ILE A 1 91 ? 10.554 2.314 -10.518 1.00 94.56 91 ILE A N 1
ATOM 766 C CA . ILE A 1 91 ? 10.563 2.907 -9.173 1.00 94.56 91 ILE A CA 1
ATOM 767 C C . ILE A 1 91 ? 9.243 3.628 -8.886 1.00 94.56 91 ILE A C 1
ATOM 769 O O . ILE A 1 91 ? 8.684 3.442 -7.808 1.00 94.56 91 ILE A O 1
ATOM 773 N N . MET A 1 92 ? 8.706 4.399 -9.837 1.00 96.81 92 MET A N 1
ATOM 774 C CA . MET A 1 92 ? 7.403 5.052 -9.663 1.00 96.81 92 MET A CA 1
ATOM 775 C C . MET A 1 92 ? 6.274 4.031 -9.470 1.00 96.81 92 MET A C 1
ATOM 777 O O . MET A 1 92 ? 5.430 4.211 -8.592 1.00 96.81 92 MET A O 1
ATOM 781 N N . LEU A 1 93 ? 6.280 2.933 -10.232 1.00 96.88 93 LEU A N 1
ATOM 782 C CA . LEU A 1 93 ? 5.293 1.858 -10.082 1.00 96.88 93 LEU A CA 1
ATOM 783 C C . LEU A 1 93 ? 5.403 1.170 -8.717 1.00 96.88 93 LEU A C 1
ATOM 785 O O . LEU A 1 93 ? 4.387 0.942 -8.062 1.00 96.88 93 LEU A O 1
ATOM 789 N N . TYR A 1 94 ? 6.620 0.902 -8.240 1.00 96.94 94 TYR A N 1
ATOM 790 C CA . TYR A 1 94 ? 6.831 0.345 -6.905 1.00 96.94 94 TYR A CA 1
ATOM 791 C C . TYR A 1 94 ? 6.463 1.322 -5.787 1.00 96.94 94 TYR A C 1
ATOM 793 O O . TYR A 1 94 ? 5.936 0.889 -4.763 1.00 96.94 94 TYR A O 1
ATOM 801 N N . ALA A 1 95 ? 6.677 2.626 -5.970 1.00 97.25 95 ALA A N 1
ATOM 802 C CA . ALA A 1 95 ? 6.245 3.642 -5.014 1.00 97.25 95 ALA A CA 1
ATOM 803 C C . ALA A 1 95 ? 4.712 3.684 -4.906 1.00 97.25 95 ALA A C 1
ATOM 805 O O . ALA A 1 95 ? 4.174 3.656 -3.798 1.00 97.25 95 ALA A O 1
ATOM 806 N N . LEU A 1 96 ? 4.006 3.658 -6.044 1.00 96.50 96 LEU A N 1
ATOM 807 C CA . LEU A 1 96 ? 2.544 3.551 -6.078 1.00 96.50 96 LEU A CA 1
ATOM 808 C C . LEU A 1 96 ? 2.064 2.259 -5.411 1.00 96.50 96 LEU A C 1
ATOM 810 O O . LEU A 1 96 ? 1.194 2.305 -4.542 1.00 96.50 96 LEU A O 1
ATOM 814 N N . ALA A 1 97 ? 2.668 1.118 -5.755 1.00 97.56 97 ALA A N 1
ATOM 815 C CA . ALA A 1 97 ? 2.362 -0.171 -5.142 1.00 97.56 97 ALA A CA 1
ATOM 816 C C . ALA A 1 97 ? 2.534 -0.114 -3.614 1.00 97.56 97 ALA A C 1
ATOM 818 O O . ALA A 1 97 ? 1.630 -0.493 -2.873 1.00 97.56 97 ALA A O 1
ATOM 819 N N . THR A 1 98 ? 3.649 0.434 -3.133 1.00 97.12 98 THR A N 1
ATOM 820 C CA . THR A 1 98 ? 3.926 0.595 -1.698 1.00 97.12 98 THR A CA 1
ATOM 821 C C . THR A 1 98 ? 2.866 1.460 -1.013 1.00 97.12 98 THR A C 1
ATOM 823 O O . THR A 1 98 ? 2.397 1.109 0.069 1.00 97.12 98 THR A O 1
ATOM 826 N N . GLY A 1 99 ? 2.421 2.547 -1.655 1.00 96.44 99 GLY A N 1
ATOM 827 C CA . GLY A 1 99 ? 1.327 3.380 -1.151 1.00 96.44 99 GLY A CA 1
ATOM 828 C C . GLY A 1 99 ? 0.011 2.607 -1.012 1.00 96.44 99 GLY A C 1
ATOM 829 O O . GLY A 1 99 ? -0.640 2.672 0.032 1.00 96.44 99 GLY A O 1
ATOM 830 N N . PHE A 1 100 ? -0.353 1.810 -2.019 1.00 96.06 100 PHE A N 1
ATOM 831 C CA . PHE A 1 100 ? -1.543 0.957 -1.959 1.00 96.06 100 PHE A CA 1
ATOM 832 C C . PHE A 1 100 ? -1.432 -0.147 -0.907 1.00 96.06 100 PHE A C 1
ATOM 834 O O . PHE A 1 100 ? -2.405 -0.417 -0.206 1.00 96.06 100 PHE A O 1
ATOM 841 N N . LEU A 1 101 ? -0.250 -0.741 -0.738 1.00 95.19 101 LEU A N 1
ATOM 842 C CA . LEU A 1 101 ? 0.002 -1.739 0.300 1.00 95.19 101 LEU A CA 1
ATOM 843 C C . LEU A 1 101 ? -0.160 -1.141 1.702 1.00 95.19 101 LEU A C 1
ATOM 845 O O . LEU A 1 101 ? -0.794 -1.747 2.570 1.00 95.19 101 LEU A O 1
ATOM 849 N N . ALA A 1 102 ? 0.363 0.069 1.915 1.00 94.19 102 ALA A N 1
ATOM 850 C CA . ALA A 1 102 ? 0.183 0.801 3.161 1.00 94.19 102 ALA A CA 1
ATOM 851 C C . ALA A 1 102 ? -1.301 1.104 3.415 1.00 94.19 102 ALA A C 1
ATOM 853 O O . ALA A 1 102 ? -1.795 0.837 4.508 1.00 94.19 102 ALA A O 1
ATOM 854 N N . ALA A 1 103 ? -2.040 1.575 2.405 1.00 92.00 103 ALA A N 1
ATOM 855 C CA . ALA A 1 103 ? -3.473 1.854 2.521 1.00 92.00 103 ALA A CA 1
ATOM 856 C C . ALA A 1 103 ? -4.301 0.591 2.825 1.00 92.00 103 ALA A C 1
ATOM 858 O O . ALA A 1 103 ? -5.207 0.628 3.665 1.00 92.00 103 ALA A O 1
ATOM 859 N N . ALA A 1 104 ? -3.957 -0.532 2.186 1.00 91.56 104 ALA A N 1
ATOM 860 C CA . ALA A 1 104 ? -4.572 -1.836 2.412 1.00 91.56 104 ALA A CA 1
ATOM 861 C C . ALA A 1 104 ? -4.296 -2.380 3.819 1.00 91.56 104 ALA A C 1
ATOM 863 O O . ALA A 1 104 ? -5.138 -3.065 4.384 1.00 91.56 104 ALA A O 1
ATOM 864 N N . SER A 1 105 ? -3.138 -2.063 4.400 1.00 87.50 105 SER A N 1
ATOM 865 C CA . SER A 1 105 ? -2.758 -2.534 5.736 1.00 87.50 105 SER A CA 1
ATOM 866 C C . SER A 1 105 ? -3.314 -1.634 6.841 1.00 87.50 105 SER A C 1
ATOM 868 O O . SER A 1 105 ? -3.851 -2.118 7.834 1.00 87.50 105 SER A O 1
ATOM 870 N N . LEU A 1 106 ? -3.222 -0.313 6.670 1.00 85.75 106 LEU A N 1
ATOM 871 C CA . LEU A 1 106 ? -3.606 0.666 7.688 1.00 85.75 106 LEU A CA 1
ATOM 872 C C . LEU A 1 106 ? -5.122 0.817 7.828 1.00 85.75 106 LEU A C 1
ATOM 874 O O . LEU A 1 106 ? -5.592 0.961 8.953 1.00 85.75 106 LEU A O 1
ATOM 878 N N . SER A 1 107 ? -5.890 0.747 6.732 1.00 78.81 107 SER A N 1
ATOM 879 C CA . SER A 1 107 ? -7.359 0.870 6.798 1.00 78.81 107 SER A CA 1
ATOM 880 C C . SER A 1 107 ? -8.000 -0.155 7.749 1.00 78.81 107 SER A C 1
ATOM 882 O O . SER A 1 107 ? -8.647 0.263 8.710 1.00 78.81 107 SER A O 1
ATOM 884 N N . PRO A 1 108 ? -7.789 -1.477 7.581 1.00 76.88 108 PRO A N 1
ATOM 885 C CA . PRO A 1 108 ? -8.423 -2.465 8.446 1.00 76.88 108 PRO A CA 1
ATOM 886 C C . PRO A 1 108 ? -7.836 -2.444 9.860 1.00 76.88 108 PRO A C 1
ATOM 888 O O . PRO A 1 108 ? -8.574 -2.634 10.819 1.00 76.88 108 PRO A O 1
ATOM 891 N N . LEU A 1 109 ? -6.537 -2.171 10.026 1.00 78.44 109 LEU A N 1
ATOM 892 C CA . LEU A 1 109 ? -5.919 -2.105 11.354 1.00 78.44 109 LEU A CA 1
ATOM 893 C C . LEU A 1 109 ? -6.476 -0.947 12.187 1.00 78.44 109 LEU A C 1
ATOM 895 O O . LEU A 1 109 ? -6.854 -1.154 13.340 1.00 78.44 109 LEU A O 1
ATOM 899 N N . CYS A 1 110 ? -6.577 0.252 11.608 1.00 74.94 110 CYS A N 1
ATOM 900 C CA . CYS A 1 110 ? -7.173 1.400 12.284 1.00 74.94 110 CYS A CA 1
ATOM 901 C C . CYS A 1 110 ? -8.632 1.116 12.646 1.00 74.94 110 CYS A C 1
ATOM 903 O O . CYS A 1 110 ? -9.027 1.314 13.794 1.00 74.94 110 CYS A O 1
ATOM 905 N N . GLU A 1 111 ? -9.428 0.604 11.710 1.00 80.38 111 GLU A N 1
ATOM 906 C CA . GLU A 1 111 ? -10.845 0.340 11.961 1.00 80.38 111 GLU A CA 1
ATOM 907 C C . GLU A 1 111 ? -11.083 -0.768 12.993 1.00 80.38 111 GLU A C 1
ATOM 909 O O . GLU A 1 111 ? -11.941 -0.608 13.860 1.00 80.38 111 GLU A O 1
ATOM 914 N N . ILE A 1 112 ? -10.293 -1.846 12.986 1.00 78.56 112 ILE A N 1
ATOM 915 C CA . ILE A 1 112 ? -10.381 -2.911 13.995 1.00 78.56 112 ILE A CA 1
ATOM 916 C C . ILE A 1 112 ? -10.004 -2.376 15.382 1.00 78.56 112 ILE A C 1
ATOM 918 O O . ILE A 1 112 ? -10.699 -2.659 16.360 1.00 78.56 112 ILE A O 1
ATOM 922 N N . ILE A 1 113 ? -8.938 -1.574 15.488 1.00 79.00 113 ILE A N 1
ATOM 923 C CA . ILE A 1 113 ? -8.493 -1.002 16.767 1.00 79.00 113 ILE A CA 1
ATOM 924 C C . ILE A 1 113 ? -9.533 -0.007 17.298 1.00 79.00 113 ILE A C 1
ATOM 926 O O . ILE A 1 113 ? -9.996 -0.143 18.432 1.00 79.00 113 ILE A O 1
ATOM 930 N N . PHE A 1 114 ? -9.950 0.971 16.489 1.00 77.50 114 PHE A N 1
ATOM 931 C CA . PHE A 1 114 ? -10.929 1.977 16.908 1.00 77.50 114 PHE A CA 1
ATOM 932 C C . PHE A 1 114 ? -12.313 1.369 17.155 1.00 77.50 114 PHE A C 1
ATOM 934 O O . PHE A 1 114 ? -12.969 1.717 18.141 1.00 77.50 114 PHE A O 1
ATOM 941 N N . GLY A 1 115 ? -12.749 0.438 16.308 1.00 80.69 115 GLY A N 1
ATOM 942 C CA . GLY A 1 115 ? -14.007 -0.283 16.466 1.00 80.69 115 GLY A CA 1
ATOM 943 C C . GLY A 1 115 ? -14.018 -1.142 17.730 1.00 80.69 115 GLY A C 1
ATOM 944 O O . GLY A 1 115 ? -14.939 -1.031 18.542 1.00 80.69 115 GLY A O 1
ATOM 945 N N . GLY A 1 116 ? -12.952 -1.910 17.970 1.00 81.88 116 GLY A N 1
ATOM 946 C CA . GLY A 1 116 ? -12.787 -2.715 19.181 1.00 81.88 116 GLY A CA 1
ATOM 947 C C . GLY A 1 116 ? -12.784 -1.872 20.460 1.00 81.88 116 GLY A C 1
ATOM 948 O O . GLY A 1 116 ? -13.488 -2.197 21.420 1.00 81.88 116 GLY A O 1
ATOM 949 N N . VAL A 1 117 ? -12.071 -0.739 20.464 1.00 83.19 117 VAL A N 1
ATOM 950 C CA . VAL A 1 117 ? -12.064 0.205 21.595 1.00 83.19 117 VAL A CA 1
ATOM 951 C C . VAL A 1 117 ? -13.453 0.812 21.823 1.00 83.19 117 VAL A C 1
ATOM 953 O O . VAL A 1 117 ? -13.912 0.856 22.967 1.00 83.19 117 VAL A O 1
ATOM 956 N N . ARG A 1 118 ? -14.166 1.232 20.766 1.00 83.31 118 ARG A N 1
ATOM 957 C CA . ARG A 1 118 ? -15.538 1.768 20.876 1.00 83.31 118 ARG A CA 1
ATOM 958 C C . ARG A 1 118 ? -16.498 0.737 21.472 1.00 83.31 118 ARG A C 1
ATOM 960 O O . ARG A 1 118 ? -17.219 1.064 22.415 1.00 83.31 118 ARG A O 1
ATOM 967 N N . ILE A 1 119 ? -16.468 -0.508 20.993 1.00 85.19 119 ILE A N 1
ATOM 968 C CA . ILE A 1 119 ? -17.307 -1.599 21.520 1.00 85.19 119 ILE A CA 1
ATOM 969 C C . ILE A 1 119 ? -16.969 -1.885 22.990 1.00 85.19 119 ILE A C 1
ATOM 971 O O . ILE A 1 119 ? -17.870 -2.026 23.824 1.00 85.19 119 ILE A O 1
ATOM 975 N N . PHE A 1 120 ? -15.682 -1.923 23.343 1.00 85.12 120 PHE A N 1
ATOM 976 C CA . PHE A 1 120 ? -15.245 -2.123 24.723 1.00 85.12 120 PHE A CA 1
ATOM 977 C C . PHE A 1 120 ? -15.742 -1.010 25.656 1.00 85.12 120 PHE A C 1
ATOM 979 O O . PHE A 1 120 ? -16.260 -1.293 26.741 1.00 85.12 120 PHE A O 1
ATOM 986 N N . LEU A 1 121 ? -15.637 0.255 25.236 1.00 85.00 121 LEU A N 1
ATOM 987 C CA . LEU A 1 121 ? -16.128 1.400 26.005 1.00 85.00 121 LEU A CA 1
ATOM 988 C C . LEU A 1 121 ? -17.650 1.360 26.190 1.00 85.00 121 LEU A C 1
ATOM 990 O O . LEU A 1 121 ? -18.123 1.621 27.299 1.00 85.00 121 LEU A O 1
ATOM 994 N N . LEU A 1 122 ? -18.407 0.975 25.157 1.00 83.88 122 LEU A N 1
ATOM 995 C CA . LEU A 1 122 ? -19.860 0.789 25.244 1.00 83.88 122 LEU A CA 1
ATOM 996 C C . LEU A 1 122 ? -20.225 -0.301 26.264 1.00 83.88 122 LEU A C 1
ATOM 998 O O . LEU A 1 122 ? -21.016 -0.052 27.177 1.00 83.88 122 LEU A O 1
ATOM 1002 N N . LYS A 1 123 ? -19.575 -1.472 26.198 1.00 81.75 123 LYS A N 1
ATOM 1003 C CA . LYS A 1 123 ? -19.75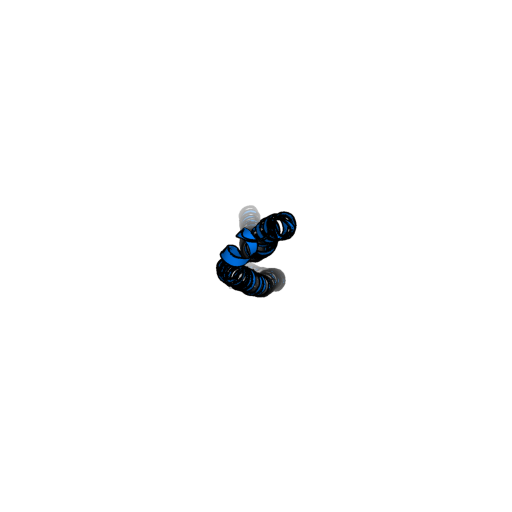7 -2.545 27.195 1.00 81.75 123 LYS A CA 1
ATOM 1004 C C . LYS A 1 123 ? -19.391 -2.090 28.609 1.00 81.75 123 LYS A C 1
ATOM 1006 O O . LYS A 1 123 ? -20.103 -2.399 29.567 1.00 81.75 123 LYS A O 1
ATOM 1011 N N . ARG A 1 124 ? -18.297 -1.337 28.765 1.00 84.88 124 ARG A N 1
ATOM 1012 C CA . ARG A 1 124 ? -17.855 -0.823 30.069 1.00 84.88 124 ARG A CA 1
ATOM 1013 C C . ARG A 1 124 ? -18.845 0.183 30.657 1.00 84.88 124 ARG A C 1
ATOM 1015 O O . ARG A 1 124 ? -19.092 0.131 31.863 1.00 84.88 124 ARG A O 1
ATOM 1022 N N . ARG A 1 125 ? -19.412 1.072 29.833 1.00 83.50 125 ARG A N 1
ATOM 1023 C CA . ARG A 1 125 ? -20.444 2.032 30.256 1.00 83.50 125 ARG A CA 1
ATOM 1024 C C . ARG A 1 125 ? -21.682 1.297 30.771 1.00 83.50 125 ARG A C 1
ATOM 1026 O O . ARG A 1 125 ? -22.095 1.557 31.899 1.00 83.50 125 ARG A O 1
ATOM 1033 N N . MET A 1 126 ? -22.169 0.302 30.026 1.00 80.31 126 MET A N 1
ATOM 1034 C CA . MET A 1 126 ? -23.301 -0.526 30.458 1.00 80.31 126 MET A CA 1
ATOM 1035 C C . MET A 1 126 ? -23.048 -1.215 31.806 1.00 80.31 126 MET A C 1
ATOM 1037 O O . MET A 1 126 ? -23.903 -1.178 32.690 1.00 80.31 126 MET A O 1
ATOM 1041 N N . ARG A 1 127 ? -21.854 -1.792 32.013 1.00 80.56 127 ARG A N 1
ATOM 1042 C CA . ARG A 1 127 ? -21.512 -2.450 33.287 1.00 80.56 127 ARG A CA 1
ATOM 1043 C C . ARG A 1 127 ? -21.509 -1.472 34.466 1.00 80.56 127 ARG A C 1
ATOM 1045 O O . ARG A 1 127 ? -22.049 -1.808 35.514 1.00 80.56 127 ARG A O 1
ATOM 1052 N N . ARG A 1 128 ? -20.934 -0.272 34.294 1.00 80.69 128 ARG A N 1
ATOM 1053 C CA . ARG A 1 128 ? -20.904 0.768 35.341 1.00 80.69 128 ARG A CA 1
ATOM 1054 C C . ARG A 1 128 ? -22.302 1.228 35.732 1.00 80.69 128 ARG A C 1
ATOM 1056 O O . ARG A 1 128 ? -22.608 1.318 36.918 1.00 80.69 128 ARG A O 1
ATOM 1063 N N . GLU A 1 129 ? -23.148 1.497 34.747 1.00 77.44 129 GLU A N 1
ATOM 1064 C CA . GLU A 1 129 ? -24.520 1.942 34.992 1.00 77.44 129 GLU A CA 1
ATOM 1065 C C . GLU A 1 129 ? -25.349 0.860 35.700 1.00 77.44 129 GLU A C 1
ATOM 1067 O O . GLU A 1 129 ? -26.142 1.186 36.580 1.00 77.44 129 GLU A O 1
ATOM 1072 N N . ASN A 1 130 ? -25.121 -0.422 35.395 1.00 73.38 130 ASN A N 1
ATOM 1073 C CA . ASN A 1 130 ? -25.771 -1.523 36.108 1.00 73.38 130 ASN A CA 1
ATOM 1074 C C . ASN A 1 130 ? -25.314 -1.612 37.576 1.00 73.38 130 ASN A C 1
ATOM 1076 O O . ASN A 1 130 ? -26.159 -1.704 38.463 1.00 73.38 130 ASN A O 1
ATOM 1080 N N . THR A 1 131 ? -24.010 -1.493 37.854 1.00 75.94 131 THR A N 1
ATOM 1081 C CA . THR A 1 131 ? -23.486 -1.511 39.235 1.00 75.94 131 THR A CA 1
ATOM 1082 C C . THR A 1 131 ? -23.938 -0.314 40.078 1.00 75.94 131 THR A C 1
ATOM 1084 O O . THR A 1 131 ? -24.196 -0.471 41.268 1.00 75.94 131 THR A O 1
ATOM 1087 N N . LEU A 1 132 ? -24.075 0.879 39.482 1.00 73.19 132 LEU A N 1
ATOM 1088 C CA . LEU A 1 132 ? -24.559 2.070 40.194 1.00 73.19 132 LEU A CA 1
ATOM 1089 C C . LEU A 1 132 ? -26.015 1.909 40.648 1.00 73.19 132 LEU A C 1
ATOM 1091 O O . LEU A 1 132 ? -26.357 2.303 41.760 1.00 73.19 132 LEU A O 1
ATOM 1095 N N . ARG A 1 133 ? -26.856 1.281 39.817 1.00 64.62 133 ARG A N 1
ATOM 1096 C CA . ARG A 1 133 ? -28.250 0.981 40.177 1.00 64.62 133 ARG A CA 1
ATOM 1097 C C . ARG A 1 133 ? -28.344 -0.075 41.271 1.00 64.62 133 ARG A C 1
ATOM 1099 O O . ARG A 1 133 ? -29.175 0.049 42.158 1.00 64.62 133 ARG A O 1
ATOM 1106 N N . GLU A 1 134 ? -27.505 -1.108 41.237 1.00 65.25 134 GLU A N 1
ATOM 1107 C CA . GLU A 1 134 ? -27.464 -2.104 42.318 1.00 65.25 134 GLU A CA 1
ATOM 1108 C C . GLU A 1 134 ? -27.018 -1.485 43.650 1.00 65.25 134 GLU A C 1
ATOM 1110 O O . GLU A 1 134 ? -27.625 -1.761 44.682 1.00 65.25 134 GLU A O 1
ATOM 1115 N N . GLY A 1 135 ? -26.029 -0.585 43.624 1.00 67.38 135 GLY A N 1
ATOM 1116 C CA . GLY A 1 135 ? -25.566 0.143 44.806 1.00 67.38 135 GLY A CA 1
ATOM 1117 C C . GLY A 1 135 ? -26.610 1.097 45.400 1.00 67.38 135 GLY A C 1
ATOM 1118 O O . GLY A 1 135 ? -26.814 1.079 46.612 1.00 67.38 135 GLY A O 1
ATOM 1119 N N . SER A 1 136 ? -27.317 1.891 44.580 1.00 61.66 136 SER A N 1
ATOM 1120 C CA . SER A 1 136 ? -28.354 2.807 45.096 1.00 61.66 136 SER A CA 1
ATOM 1121 C C . SER A 1 136 ? -29.541 2.066 45.711 1.00 61.66 136 SER A C 1
ATOM 1123 O O . SER A 1 136 ? -30.143 2.536 46.675 1.00 61.66 136 SER A O 1
ATOM 1125 N N . ASN A 1 137 ? -29.870 0.893 45.171 1.00 58.28 137 ASN A N 1
ATOM 1126 C CA . ASN A 1 137 ? -30.988 0.080 45.644 1.00 58.28 137 ASN A CA 1
ATOM 1127 C C . ASN A 1 137 ? -30.673 -0.644 46.963 1.00 58.28 137 ASN A C 1
ATOM 1129 O O . ASN A 1 137 ? -31.587 -0.933 47.726 1.00 58.28 137 ASN A O 1
ATOM 1133 N N . ASN A 1 138 ? -29.397 -0.916 47.252 1.00 58.75 138 ASN A N 1
ATOM 1134 C CA . ASN A 1 138 ? -28.974 -1.473 48.541 1.00 58.75 138 ASN A CA 1
ATOM 1135 C C . ASN A 1 138 ? -28.867 -0.403 49.642 1.00 58.75 138 ASN A C 1
ATOM 1137 O O . ASN A 1 138 ? -28.955 -0.736 50.815 1.00 58.75 138 ASN A O 1
ATOM 1141 N N . ALA A 1 139 ? -28.674 0.868 49.276 1.00 57.19 139 ALA A N 1
ATOM 1142 C CA . ALA A 1 139 ? -28.612 1.990 50.218 1.00 57.19 139 ALA A CA 1
ATOM 1143 C C . ALA A 1 139 ? -29.996 2.536 50.627 1.00 57.19 139 ALA A C 1
ATOM 1145 O O . ALA A 1 139 ? -30.085 3.371 51.520 1.00 57.19 139 ALA A O 1
ATOM 1146 N N . SER A 1 140 ? -31.065 2.102 49.953 1.00 53.41 140 SER A N 1
ATOM 1147 C CA . SER A 1 140 ? -32.450 2.542 50.180 1.00 53.41 140 SER A CA 1
ATOM 1148 C C . SER A 1 140 ? -33.288 1.530 50.976 1.00 53.41 140 SER A C 1
ATOM 1150 O O . SER A 1 140 ? -34.514 1.642 50.991 1.00 53.41 140 SER A O 1
ATOM 1152 N N . HIS A 1 141 ? -32.637 0.556 51.622 1.00 46.25 141 HIS A N 1
ATOM 1153 C CA . HIS A 1 141 ? -33.272 -0.555 52.329 1.00 46.25 141 HIS A CA 1
ATOM 1154 C C . HIS A 1 141 ? -32.983 -0.565 53.829 1.00 46.25 141 HIS A C 1
ATOM 1156 O O . HIS A 1 141 ? -31.871 -0.140 54.218 1.00 46.25 141 HIS A O 1
#

Organism: Shigella sonnei (NCBI:txid624)

Secondary structure (DSSP, 8-state):
--HHHHHHHHHHHHHHHHHHHHHHHHHHHHHHHHHHHHHHHHHHHHHHHHHHHHHHHHHHHHHHHHHHHHH-GGGHHHHHHHHHHHHHHHHHHHHHHHHHHHHHHHHHHHHHHHHHHHHHHHHHHHHHHHHHHHHHHHTT-

Radius of gyration: 30.93 Å; chains: 1; bounding box: 71×24×85 Å

pLDDT: mean 84.59, std 9.66, range [46.25, 98.0]